Protein 7ZU3 (pdb70)

Secondary structure (DSSP, 8-state):
--PPPP--EEEEE-SSSEEEEEEETTEEEEES-S-HHHHHHHTEEEEEEEE--TTPEEEE-----GGGHHHHHHHHHTT-EEES--HHHIIIIIITT-S---HHHHHHHHHHHHHHHH-----

Foldseek 3Di:
DDADFFFFWWFACPPLWTFIWDDTPQKTKGWPDPDLVVCVVVQKTAIAMDGHDPRIGTDDDDTHRPVCVVLRVVRHVVRDMDGLPPPPCLVVCAVVVPDPHDSVNVVSVVRNVSSVRGVSNPD

B-factor: mean 35.8, std 13.98, range [15.42, 96.48]

Organism: Human parechovirus 1 (strain Harris) (NCBI:txid103911)

Nearest PDB structures (foldseek):
  7zu3-assembly1_A  TM=1.008E+00  e=6.201E-25  parechovirus A1
  7zu4-assembly2_B  TM=8.696E-01  e=4.469E-18  parechovirus A1
  7zu4-assembly1_A  TM=7.952E-01  e=8.864E-17  parechovirus A1
  7ztw-assembly1_A  TM=6.370E-01  e=1.758E-15  parechovirus A1
  8a2e-assembly2_GGG  TM=6.448E-01  e=8.188E-14  Human parechovirus 3

InterPro domains:
  IPR000199 Peptidase C3A/C3B, picornaviral [PF00548] (1518-1693)
  IPR000605 Helicase, superfamily 3, single-stranded DNA/RNA virus [PF00910] (1181-1281)
  IPR001205 RNA-directed RNA polymerase, C-terminal domain [PF00680] (1746-2151)
  IPR001676 Picornavirus capsid [PF00073] (156-251)
  IPR004004 Helicase/polymerase/peptidase polyprotein, Calicivirus-type [PR00918] (1175-1195)
  IPR004004 Helicase/polymerase/peptidase polyprotein, Calicivirus-type [PR00918] (1251-1270)
  IPR004004 Helicase/polymerase/peptidase polyprotein, Calicivirus-type [PR00918] (1948-1963)
  IPR004004 Helicase/polymerase/peptidase polyprotein, Calicivirus-type [PR00918] (2042-2053)
  IPR004004 Helicase/polymerase/peptidase polyprotein, Calicivirus-type [PR00918] (2108-2122)
  IPR007053 LRAT domain [PS51934] (787-881)
  IPR007094 RNA-directed RNA polymerase, catalytic domain [PS50507] (1945-2059)
  IPR009003 Peptidase S1, PA clan [SSF50494] (1515-1701)
  IPR009407 Viral polyprotein, parechovirus P3B [PF06344] (1492-1511)
  IPR009419 Viral polyprotein, parechovirus P3A [PF06363] (1395-1491)
  IPR014759 Helicase, superfamily 3, single-stranded RNA virus [PS51218] (1160-1318)
  IPR027417 P-loop containing nucleoside triphosphate hydrolase [G3DSA:3.40.50.300] (1174-1292)
  IPR027417 P-loop containing nucleoside triphosphate hydrolase [SSF52540] (1149-1306)
  IPR029053 Viral coat protein subunit [G3DSA:2.60.120.20] (60-282)
  IPR029053 Viral coat protein subunit [G3DSA:2.60.120.20] (290-542)
  IPR029053 Viral coat protein subunit [G3DSA:2.60.120.20] (585-756)

Structure (mmCIF, N/CA/C/O backbone):
data_7ZU3
#
_entry.id   7ZU3
#
_cell.length_a   50.692
_cell.length_b   71.666
_cell.length_c   32.704
_cell.angle_alpha   90.000
_cell.angle_beta   97.104
_cell.angle_gamma   90.000
#
_symmetry.space_group_name_H-M   'C 1 2 1'
#
loop_
_entity.id
_entity.type
_entity.pdbx_description
1 polymer 'Protein 2A'
2 water water
#
loop_
_atom_site.group_PDB
_atom_site.id
_atom_site.type_symbol
_atom_site.label_atom_id
_atom_site.label_alt_id
_atom_site.label_comp_id
_atom_site.label_asym_id
_atom_site.label_entity_id
_atom_site.label_seq_id
_atom_site.pdbx_PDB_ins_code
_atom_site.Cartn_x
_atom_site.Cartn_y
_atom_site.Cartn_z
_atom_site.occupancy
_atom_site.B_iso_or_equiv
_atom_site.auth_seq_id
_atom_site.auth_comp_id
_atom_site.auth_asym_id
_atom_site.auth_atom_id
_atom_site.pdbx_PDB_model_num
ATOM 1 N N . GLY A 1 7 ? 1.784 -2.210 2.416 1.000 71.633 4 GLY A N 1
ATOM 2 C CA . GLY A 1 7 ? 2.086 -0.767 2.468 1.000 69.015 4 GLY A CA 1
ATOM 3 C C . GLY A 1 7 ? 3.393 -0.427 1.756 1.000 68.101 4 GLY A C 1
ATOM 4 O O . GLY A 1 7 ? 4.063 -1.310 1.230 1.000 72.084 4 GLY A O 1
ATOM 5 N N . GLN A 1 8 ? 3.757 0.859 1.770 1.000 65.736 5 GLN A N 1
ATOM 6 C CA . GLN A 1 8 ? 4.843 1.360 0.944 1.000 65.902 5 GLN A CA 1
ATOM 7 C C . GLN A 1 8 ? 5.752 2.275 1.758 1.000 64.019 5 GLN A C 1
ATOM 8 O O . GLN A 1 8 ? 5.433 2.645 2.886 1.000 57.842 5 GLN A O 1
ATOM 14 N N . GLN A 1 9 ? 6.889 2.635 1.151 1.000 62.398 6 GLN A N 1
ATOM 15 C CA . GLN A 1 9 ? 7.818 3.587 1.731 1.000 62.654 6 GLN A CA 1
ATOM 16 C C . GLN A 1 9 ? 7.331 4.984 1.355 1.000 61.773 6 GLN A C 1
ATOM 17 O O . GLN A 1 9 ? 7.226 5.293 0.168 1.000 57.050 6 GLN A O 1
ATOM 23 N N . PRO A 1 10 ? 6.965 5.850 2.332 1.000 60.775 7 PRO A N 1
ATOM 24 C CA . PRO A 1 10 ? 6.604 7.237 2.030 1.000 57.620 7 PRO A CA 1
ATOM 25 C C . PRO A 1 10 ? 7.751 8.013 1.390 1.000 55.734 7 PRO A C 1
ATOM 26 O O . PRO A 1 10 ? 8.911 7.815 1.738 1.000 54.675 7 PRO A O 1
ATOM 30 N N . GLN A 1 11 ? 7.406 8.888 0.442 1.000 56.549 8 GLN A N 1
ATOM 31 C CA . GLN A 1 11 ? 8.380 9.762 -0.189 1.000 58.700 8 GLN A CA 1
ATOM 32 C C . GLN A 1 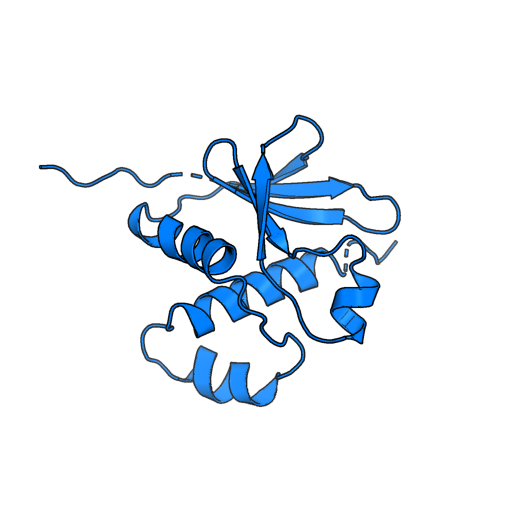11 ? 8.817 10.828 0.816 1.000 52.290 8 GLN A C 1
ATOM 33 O O . GLN A 1 11 ? 8.020 11.250 1.655 1.000 51.895 8 GLN A O 1
ATOM 39 N N . ASN A 1 12 ? 10.090 11.240 0.729 1.000 49.419 9 ASN A N 1
ATOM 40 C CA . ASN A 1 12 ? 10.567 12.429 1.418 1.000 46.319 9 ASN A CA 1
ATOM 41 C C . ASN A 1 12 ? 9.699 13.609 0.989 1.000 46.492 9 ASN A C 1
ATOM 42 O O . ASN A 1 12 ? 9.198 13.629 -0.134 1.000 45.658 9 ASN A O 1
ATOM 47 N N . ARG A 1 13 ? 9.519 14.579 1.893 1.000 42.644 10 ARG A N 1
ATOM 48 C CA . ARG A 1 13 ? 8.874 15.834 1.549 1.000 42.091 10 ARG A CA 1
ATOM 49 C C . ARG A 1 13 ? 9.960 16.878 1.342 1.000 37.977 10 ARG A C 1
ATOM 50 O O . ARG A 1 13 ? 11.021 16.800 1.961 1.000 35.494 10 ARG A O 1
ATOM 74 N N . LYS A 1 16 ? 11.457 23.617 3.235 1.000 25.089 13 LYS A N 1
ATOM 75 C CA . LYS A 1 16 ? 12.044 24.855 2.766 1.000 28.129 13 LYS A CA 1
ATOM 76 C C . LYS A 1 16 ? 12.387 25.697 3.983 1.000 26.287 13 LYS A C 1
ATOM 77 O O . LYS A 1 16 ? 11.626 25.741 4.947 1.000 23.606 13 LYS A O 1
ATOM 83 N N . LEU A 1 17 ? 13.568 26.318 3.949 1.000 23.077 14 LEU A N 1
ATOM 84 C CA . LEU A 1 17 ? 13.877 27.395 4.866 1.000 23.225 14 LEU A CA 1
ATOM 85 C C . LEU A 1 17 ? 13.452 28.706 4.215 1.000 24.373 14 LEU A C 1
ATOM 86 O O . LEU A 1 17 ? 13.790 28.998 3.064 1.000 25.062 14 LEU A O 1
ATOM 91 N N . ALA A 1 18 ? 12.652 29.466 4.963 1.000 23.746 15 ALA A N 1
ATOM 92 C CA . ALA A 1 18 ? 12.033 30.683 4.473 1.000 23.906 15 ALA A CA 1
ATOM 93 C C . ALA A 1 18 ? 12.026 31.696 5.609 1.000 24.324 15 ALA A C 1
ATOM 94 O O . ALA A 1 18 ? 12.270 31.336 6.763 1.000 23.200 15 ALA A O 1
ATOM 96 N N . TYR A 1 19 ? 11.727 32.953 5.280 1.000 24.986 16 TYR A N 1
ATOM 97 C CA . TYR A 1 19 ? 11.681 33.982 6.303 1.000 24.677 16 TYR A CA 1
ATOM 98 C C . TYR A 1 19 ? 10.560 34.970 6.026 1.000 25.763 16 TYR A C 1
ATOM 99 O O . TYR A 1 19 ? 10.134 35.147 4.886 1.000 29.522 16 TYR A O 1
ATOM 108 N N . LEU A 1 20 ? 10.096 35.593 7.110 1.000 26.986 17 LEU A N 1
ATOM 109 C CA . LEU A 1 20 ? 9.313 36.811 7.043 1.000 29.335 17 LEU A CA 1
ATO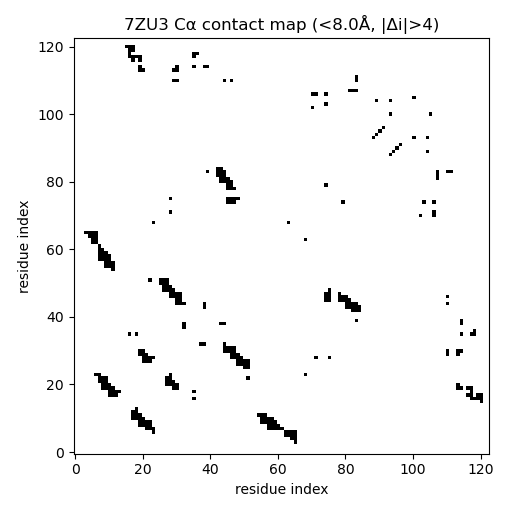M 110 C C . LEU A 1 20 ? 10.234 37.995 7.314 1.000 28.844 17 LEU A C 1
ATOM 111 O O . LEU A 1 20 ? 10.920 38.025 8.330 1.000 26.708 17 LEU A O 1
ATOM 116 N N . ASP A 1 21 ? 10.209 38.982 6.414 1.000 30.166 18 ASP A N 1
ATOM 117 C CA . ASP A 1 21 ? 10.924 40.225 6.632 1.000 34.123 18 ASP A CA 1
ATOM 118 C C . ASP A 1 21 ? 10.151 41.036 7.671 1.000 35.941 18 ASP A C 1
ATOM 119 O O . ASP A 1 21 ? 9.040 41.500 7.408 1.000 35.638 18 ASP A O 1
ATOM 124 N N . ARG A 1 22 ? 10.750 41.198 8.857 1.000 35.065 19 ARG A N 1
ATOM 125 C CA . ARG A 1 22 ? 10.140 41.970 9.927 1.000 35.808 19 ARG A CA 1
ATOM 126 C C . ARG A 1 22 ? 10.953 43.244 10.146 1.000 38.674 19 ARG A C 1
ATOM 127 O O . ARG A 1 22 ? 10.964 43.795 11.246 1.000 42.432 19 ARG A O 1
ATOM 135 N N . GLY A 1 23 ? 11.625 43.710 9.085 1.000 38.619 20 GLY A N 1
ATOM 136 C CA . GLY A 1 23 ? 12.240 45.025 9.066 1.000 41.198 20 GLY A CA 1
ATOM 137 C C . GLY A 1 23 ? 13.578 45.039 9.796 1.000 38.999 20 GLY A C 1
ATOM 138 O O . GLY A 1 23 ? 14.619 45.266 9.184 1.000 41.711 20 GLY A O 1
ATOM 139 N N . PHE A 1 24 ? 13.523 44.810 11.110 1.000 36.587 21 PHE A N 1
ATOM 140 C CA A PHE A 1 24 ? 14.733 44.801 11.913 0.700 37.636 21 PHE A CA 1
ATOM 141 C CA B PHE A 1 24 ? 14.696 44.765 11.966 0.300 35.885 21 PHE A CA 1
ATOM 142 C C . PHE A 1 24 ? 15.419 43.434 11.790 1.000 34.643 21 PHE A C 1
ATOM 143 O O . PHE A 1 24 ? 16.620 43.336 12.023 1.000 36.312 21 PHE A O 1
ATOM 158 N N . TYR A 1 25 ? 14.661 42.395 11.416 1.000 32.431 22 TYR A N 1
ATOM 159 C CA . TYR A 1 25 ? 15.242 41.075 11.209 1.000 31.545 22 TYR A CA 1
ATOM 160 C C . TYR A 1 25 ? 14.376 40.262 10.249 1.000 27.926 22 TYR A C 1
ATOM 161 O O . TYR A 1 25 ? 13.250 40.645 9.933 1.000 29.632 22 TYR A O 1
ATOM 170 N N . LYS A 1 26 ? 14.956 39.156 9.782 1.000 25.272 23 LYS A N 1
ATOM 171 C CA . LYS A 1 26 ? 14.261 38.126 9.035 1.000 23.936 23 LYS A CA 1
ATOM 172 C C . LYS A 1 26 ? 13.940 36.991 10.002 1.000 23.412 23 LYS A C 1
ATOM 173 O O . LYS A 1 26 ? 14.836 36.439 10.651 1.000 21.564 23 LYS A O 1
ATOM 179 N N . HIS A 1 27 ? 12.642 36.686 10.097 1.000 22.373 24 HIS A N 1
ATOM 180 C CA . HIS A 1 27 ? 12.092 35.682 10.987 1.000 21.875 24 HIS A CA 1
ATOM 181 C C . HIS A 1 27 ? 12.017 34.372 10.223 1.000 21.392 24 HIS A C 1
ATOM 182 O O . HIS A 1 27 ? 11.239 34.264 9.278 1.000 24.319 24 HIS A O 1
ATOM 189 N N . TYR A 1 28 ? 12.854 33.403 10.603 1.000 20.013 25 TYR A N 1
ATOM 190 C CA . TYR A 1 28 ? 13.001 32.198 9.811 1.000 19.918 25 TYR A CA 1
ATOM 191 C C . TYR A 1 28 ? 12.025 31.114 10.233 1.000 19.185 25 TYR A C 1
ATOM 192 O O . TYR A 1 28 ? 11.650 30.997 11.396 1.000 20.752 25 TYR A O 1
ATOM 201 N N . GLY A 1 29 ? 11.658 30.290 9.251 1.000 21.711 26 GLY A N 1
ATOM 202 C CA . GLY A 1 29 ? 10.794 29.154 9.502 1.000 21.115 26 GLY A CA 1
ATOM 203 C C . GLY A 1 29 ? 11.085 28.013 8.535 1.000 21.401 26 GLY A C 1
ATOM 204 O O . GLY A 1 29 ? 11.777 28.196 7.535 1.000 22.598 26 GLY A O 1
ATOM 205 N N . ILE A 1 30 ? 10.534 26.847 8.871 1.000 19.286 27 ILE A N 1
ATOM 206 C CA . ILE A 1 30 ? 10.658 25.632 8.092 1.000 19.552 27 ILE A CA 1
ATOM 207 C C . ILE A 1 30 ? 9.278 25.328 7.525 1.000 19.937 27 ILE A C 1
ATOM 208 O O . ILE A 1 30 ? 8.357 25.048 8.285 1.000 20.801 27 ILE A O 1
ATOM 213 N N . ILE A 1 31 ? 9.161 25.416 6.203 1.000 20.792 28 ILE A N 1
ATOM 214 C CA . ILE A 1 31 ? 7.921 25.088 5.514 1.000 21.833 28 ILE A CA 1
ATOM 215 C C . ILE A 1 31 ? 7.909 23.589 5.259 1.000 21.994 28 ILE A C 1
ATOM 216 O O . ILE A 1 31 ? 8.811 23.068 4.616 1.000 24.277 28 ILE A O 1
ATOM 221 N N . VAL A 1 32 ? 6.858 22.919 5.737 1.000 23.955 29 VAL A N 1
ATOM 222 C CA . VAL A 1 32 ? 6.504 21.581 5.298 1.000 26.191 29 VAL A CA 1
ATOM 223 C C . VAL A 1 32 ? 5.032 21.638 4.887 1.000 27.434 29 VAL A C 1
ATOM 224 O O . VAL A 1 32 ? 4.188 21.990 5.700 1.000 26.687 29 VAL A O 1
ATOM 228 N N . GLY A 1 33 ? 4.732 21.345 3.619 1.000 29.672 30 GLY A N 1
ATOM 229 C CA . GLY A 1 33 ? 3.361 21.466 3.142 1.000 32.936 30 GLY A CA 1
ATOM 230 C C . GLY A 1 33 ? 2.927 22.928 3.179 1.000 33.629 30 GLY A C 1
ATOM 231 O O . GLY A 1 33 ? 3.679 23.801 2.752 1.000 34.499 30 GLY A O 1
ATOM 232 N N . ASP A 1 34 ? 1.748 23.196 3.751 1.000 35.017 31 ASP A N 1
ATOM 233 C CA . ASP A 1 34 ? 1.226 24.549 3.805 1.000 35.342 31 ASP A CA 1
ATOM 234 C C . ASP A 1 34 ? 1.293 25.074 5.238 1.000 34.140 31 ASP A C 1
ATOM 235 O O . ASP A 1 34 ? 0.507 25.939 5.607 1.000 34.722 31 ASP A O 1
ATOM 240 N N . HIS A 1 35 ? 2.281 24.604 6.018 1.000 30.847 32 HIS A N 1
ATOM 241 C CA . HIS A 1 35 ? 2.503 25.086 7.372 1.000 30.465 32 HIS A CA 1
ATOM 242 C C . HIS A 1 35 ? 3.971 25.449 7.534 1.000 27.715 32 HIS A C 1
ATOM 243 O O . HIS A 1 35 ? 4.814 24.924 6.816 1.000 27.182 32 HIS A O 1
ATOM 250 N N . VAL A 1 36 ? 4.232 26.368 8.466 1.000 26.520 33 VAL A N 1
ATOM 251 C CA . VAL A 1 36 ? 5.570 26.866 8.711 1.000 24.147 33 VAL A CA 1
ATOM 252 C C . VAL A 1 36 ? 5.873 26.708 10.197 1.000 23.985 33 VAL A C 1
ATOM 253 O O . VAL A 1 36 ? 5.162 27.263 11.033 1.000 24.541 33 VAL A O 1
ATOM 257 N N . TYR A 1 37 ? 6.958 25.975 10.483 1.000 22.468 34 TYR A N 1
ATOM 258 C CA . TYR A 1 37 ? 7.457 25.757 11.832 1.000 21.694 34 TYR A CA 1
ATOM 259 C C . TYR A 1 37 ? 8.507 26.808 12.146 1.000 21.046 34 TYR A C 1
ATOM 260 O O . TYR A 1 37 ? 9.389 27.042 11.323 1.000 19.786 34 TYR A O 1
ATOM 269 N N . GLN A 1 38 ? 8.386 27.450 13.316 1.000 20.719 35 GLN A N 1
ATOM 270 C CA . GLN A 1 38 ? 9.211 28.619 13.613 1.000 20.420 35 GLN A CA 1
ATOM 271 C C . GLN A 1 38 ? 9.289 28.809 15.123 1.000 18.609 35 GLN A C 1
ATOM 272 O O . GLN A 1 38 ? 8.511 28.208 15.862 1.000 19.938 35 GLN A O 1
ATOM 278 N N . LEU A 1 39 ? 10.218 29.656 15.583 1.000 18.435 36 LEU A N 1
ATOM 279 C CA . LEU A 1 39 ? 10.205 30.042 16.987 1.000 18.890 36 LEU A CA 1
ATOM 280 C C . LEU A 1 39 ? 9.000 30.952 17.230 1.000 20.420 36 LEU A C 1
ATOM 281 O O . LEU A 1 39 ? 8.658 31.800 16.399 1.000 20.893 36 LEU A O 1
ATOM 286 N N . ASP A 1 40 ? 8.339 30.729 18.367 1.000 21.692 37 ASP A N 1
ATOM 287 C CA . ASP A 1 40 ? 7.149 31.479 18.738 1.000 26.459 37 ASP A CA 1
ATOM 288 C C . ASP A 1 40 ? 7.623 32.762 19.397 1.000 31.218 37 ASP A C 1
ATOM 289 O O . ASP A 1 40 ? 7.713 32.831 20.621 1.000 33.267 37 ASP A O 1
ATOM 294 N N . SER A 1 41 ? 8.003 33.728 18.561 1.000 31.342 38 SER A N 1
ATOM 295 C CA . SER A 1 41 ? 8.604 34.968 19.022 1.000 33.760 38 SER A CA 1
ATOM 296 C C . SER A 1 41 ? 8.407 36.028 17.950 1.000 32.979 38 SER A C 1
ATOM 297 O O . SER A 1 41 ? 8.596 35.743 16.773 1.000 30.512 38 SER A O 1
ATOM 300 N N . ASP A 1 42 ? 8.022 37.240 18.361 1.000 32.087 39 ASP A N 1
ATOM 301 C CA . ASP A 1 42 ? 7.831 38.325 17.408 1.000 35.302 39 ASP A CA 1
ATOM 302 C C . ASP A 1 42 ? 9.028 39.274 17.455 1.000 32.308 39 ASP A C 1
ATOM 303 O O . ASP A 1 42 ? 8.987 40.357 16.875 1.000 32.898 39 ASP A O 1
ATOM 308 N N . ASP A 1 43 ? 10.105 38.853 18.126 1.000 27.070 40 ASP A N 1
ATOM 309 C CA . ASP A 1 43 ? 11.275 39.702 18.256 1.000 25.868 40 ASP A CA 1
ATOM 310 C C . ASP A 1 43 ? 12.499 38.836 18.568 1.000 22.555 40 ASP A C 1
ATOM 311 O O . ASP A 1 43 ? 12.593 38.259 19.649 1.000 21.926 40 ASP A O 1
ATOM 316 N N . ILE A 1 44 ? 13.437 38.794 17.614 1.000 24.312 41 ILE A N 1
ATOM 317 C CA . ILE A 1 44 ? 14.626 37.953 17.715 1.000 22.995 41 ILE A CA 1
ATOM 318 C C . ILE A 1 44 ? 15.446 38.387 18.926 1.000 22.867 41 ILE A C 1
ATOM 319 O O . ILE A 1 44 ? 16.119 37.565 19.543 1.000 20.759 41 ILE A O 1
ATOM 324 N N . PHE A 1 45 ? 15.425 39.688 19.242 1.000 24.194 42 PHE A N 1
ATOM 325 C CA . PHE A 1 45 ? 16.223 40.207 20.339 1.000 26.072 42 PHE A CA 1
ATOM 326 C C . PHE A 1 45 ? 15.725 39.691 21.686 1.000 26.679 42 PHE A C 1
ATOM 327 O O . PHE A 1 45 ? 16.523 39.414 22.587 1.000 27.564 42 PHE A O 1
ATOM 335 N N . LYS A 1 46 ? 14.408 39.541 21.818 1.000 29.637 43 LYS A N 1
ATOM 336 C CA . LYS A 1 46 ? 13.828 39.015 23.037 1.000 30.940 43 LYS A CA 1
ATOM 337 C C . LYS A 1 46 ? 14.262 37.563 23.222 1.000 30.363 43 LYS A C 1
ATOM 338 O O . LYS A 1 46 ? 14.689 37.196 24.317 1.000 28.392 43 LYS A O 1
ATOM 344 N N . THR A 1 47 ? 14.156 36.763 22.152 1.000 29.050 44 THR A N 1
ATOM 345 C CA . THR A 1 47 ? 14.587 35.369 22.171 1.000 28.080 44 THR A CA 1
ATOM 346 C C . THR A 1 47 ? 16.034 35.266 22.646 1.000 26.961 44 THR A C 1
ATOM 347 O O . THR A 1 47 ? 16.341 34.459 23.525 1.000 28.761 44 THR A O 1
ATOM 351 N N . ALA A 1 48 ? 16.911 36.080 22.048 1.000 25.308 45 ALA A N 1
ATOM 352 C CA . ALA A 1 48 ? 18.334 36.047 22.336 1.000 27.659 45 ALA A CA 1
ATOM 353 C C . ALA A 1 48 ? 18.603 36.404 23.799 1.000 30.879 45 ALA A C 1
ATOM 354 O O . ALA A 1 48 ? 19.363 35.712 24.479 1.000 30.467 45 ALA A O 1
ATOM 356 N N . LEU A 1 49 ? 17.959 37.471 24.285 1.000 28.255 46 LEU A N 1
ATOM 357 C CA . LEU A 1 49 ? 18.213 37.982 25.624 1.000 30.609 46 LEU A CA 1
ATOM 358 C C . LEU A 1 49 ? 17.624 37.070 26.700 1.000 32.315 46 LEU A C 1
ATOM 359 O O . LEU A 1 49 ? 18.206 36.948 27.774 1.000 32.711 46 LEU A O 1
ATOM 364 N N . THR A 1 50 ? 16.459 36.459 26.446 1.000 30.131 47 THR A N 1
ATOM 365 C CA . THR A 1 50 ? 15.843 35.594 27.443 1.000 32.108 47 THR A CA 1
ATOM 366 C C . THR A 1 50 ? 16.510 34.223 27.424 1.000 33.693 47 THR A C 1
ATOM 367 O O . THR A 1 50 ? 16.488 33.504 28.423 1.000 34.256 47 THR A O 1
ATOM 371 N N . GLY A 1 51 ? 17.077 33.864 26.266 1.000 28.616 48 GLY A N 1
ATOM 372 C CA . GLY A 1 51 ? 17.817 32.631 26.111 1.000 27.939 48 GLY A CA 1
ATOM 373 C C . GLY A 1 51 ? 16.903 31.417 25.978 1.000 27.025 48 GLY A C 1
ATOM 374 O O . GLY A 1 51 ? 17.368 30.293 26.077 1.000 28.975 48 GLY A O 1
ATOM 375 N N . LYS A 1 52 ? 15.614 31.634 25.715 1.000 27.660 49 LYS A N 1
ATOM 376 C CA . LYS A 1 52 ? 14.692 30.511 25.655 1.000 29.113 49 LYS A CA 1
ATOM 377 C C . LYS A 1 52 ? 13.717 30.717 24.510 1.000 27.055 49 LYS A C 1
ATOM 378 O O . LYS A 1 52 ? 13.435 31.851 24.130 1.000 25.168 49 LYS A O 1
ATOM 384 N N . ALA A 1 53 ? 13.194 29.606 23.993 1.000 24.738 50 ALA A N 1
ATOM 385 C CA . ALA A 1 53 ? 12.229 29.673 22.913 1.000 27.693 50 ALA A CA 1
ATOM 386 C C . ALA A 1 53 ? 11.342 28.434 22.909 1.000 26.354 50 ALA A C 1
ATOM 387 O O . ALA A 1 53 ? 11.631 27.437 23.560 1.000 27.829 50 ALA A O 1
ATOM 389 N N . LYS A 1 54 ? 10.263 28.550 22.138 1.000 30.521 51 LYS A N 1
ATOM 390 C CA . LYS A 1 54 ? 9.253 27.533 21.934 1.000 30.495 51 LYS A CA 1
ATOM 391 C C . LYS A 1 54 ? 8.961 27.546 20.438 1.000 24.353 51 LYS A C 1
ATOM 392 O O . LYS A 1 54 ? 9.094 28.599 19.824 1.000 22.834 51 LYS A O 1
ATOM 398 N N . PHE A 1 55 ? 8.617 26.391 19.863 1.000 24.769 52 PHE A N 1
ATOM 399 C CA . PHE A 1 55 ? 8.162 26.335 18.478 1.000 22.366 52 PHE A CA 1
ATOM 400 C C . PHE A 1 55 ? 6.659 26.551 18.405 1.000 24.190 52 PHE A C 1
ATOM 401 O O . PHE A 1 55 ? 5.901 26.157 19.309 1.000 23.816 52 PHE A O 1
ATOM 409 N N . THR A 1 56 ? 6.255 27.161 17.287 1.000 22.597 53 THR A N 1
ATOM 410 C CA . THR A 1 56 ? 4.860 27.252 16.899 1.000 25.281 53 THR A CA 1
ATOM 411 C C . THR A 1 56 ? 4.755 26.953 15.412 1.000 24.641 53 THR A C 1
ATOM 412 O O . THR A 1 56 ? 5.760 26.874 14.717 1.000 22.262 53 THR A O 1
ATOM 416 N N . LYS A 1 57 ? 3.515 26.774 14.950 1.000 26.565 54 LYS A N 1
ATOM 417 C CA . LYS A 1 57 ? 3.223 26.526 13.558 1.000 28.794 54 LYS A CA 1
ATOM 418 C C . LYS A 1 57 ? 2.246 27.608 13.105 1.000 29.463 54 LYS A C 1
ATOM 419 O O . LYS A 1 57 ? 1.309 27.921 13.831 1.000 31.339 54 LYS A O 1
ATOM 425 N N . THR A 1 58 ? 2.479 28.176 11.917 1.000 30.202 55 THR A N 1
ATOM 426 C CA . THR A 1 58 ? 1.508 29.054 11.283 1.000 30.236 55 THR A CA 1
ATOM 427 C C . THR A 1 58 ? 1.198 28.514 9.891 1.000 31.498 55 THR A C 1
ATOM 428 O O . THR A 1 58 ? 1.875 27.618 9.380 1.000 29.956 55 THR A O 1
ATOM 432 N N . LYS A 1 59 ? 0.152 29.071 9.279 1.000 32.619 56 LYS A N 1
ATOM 433 C CA . LYS A 1 59 ? -0.233 28.655 7.946 1.000 34.098 56 LYS A CA 1
ATOM 434 C C . LYS A 1 59 ? 0.642 29.398 6.951 1.000 32.625 56 LYS A C 1
ATOM 435 O O . LYS A 1 59 ? 0.904 30.588 7.131 1.000 34.709 56 LYS A O 1
ATOM 441 N N . LEU A 1 60 ? 1.062 28.690 5.900 1.000 31.362 57 LEU A N 1
ATOM 442 C CA . LEU A 1 60 ? 1.864 29.291 4.851 1.000 31.978 57 LEU A CA 1
ATOM 443 C C . LEU A 1 60 ? 1.090 30.448 4.227 1.000 34.650 57 LEU A C 1
ATOM 444 O O . LEU A 1 60 ? -0.112 30.341 3.976 1.000 36.493 57 LEU A O 1
ATOM 449 N N . THR A 1 61 ? 1.787 31.570 4.034 1.000 34.442 58 THR A N 1
ATOM 450 C CA . THR A 1 61 ? 1.257 32.718 3.328 1.000 38.581 58 THR A CA 1
ATOM 451 C C . THR A 1 61 ? 2.284 33.165 2.297 1.000 37.479 58 THR A C 1
ATOM 452 O O . THR A 1 61 ? 3.407 32.674 2.280 1.000 35.896 58 THR A O 1
ATOM 456 N N . SER A 1 62 ? 1.878 34.111 1.444 1.000 38.295 59 SER A N 1
ATOM 457 C CA . SER A 1 62 ? 2.721 34.591 0.361 1.000 40.147 59 SER A CA 1
ATOM 458 C C . SER A 1 62 ? 3.845 35.490 0.876 1.000 40.442 59 SER A C 1
ATOM 459 O O . SER A 1 62 ? 4.747 35.829 0.117 1.000 41.296 59 SER A O 1
ATOM 462 N N . ASP A 1 63 ? 3.794 35.869 2.159 1.000 42.867 60 ASP A N 1
ATOM 463 C CA . ASP A 1 63 ? 4.773 36.781 2.731 1.000 41.854 60 ASP A CA 1
ATOM 464 C C . ASP A 1 63 ? 6.098 36.062 2.997 1.000 38.377 60 ASP A C 1
ATOM 465 O O . ASP A 1 63 ? 7.128 36.728 3.139 1.000 39.853 60 ASP A O 1
ATOM 470 N N . TRP A 1 64 ? 6.072 34.719 3.075 1.000 34.528 61 TRP A N 1
ATOM 471 C CA . TRP A 1 64 ? 7.270 33.929 3.314 1.000 32.796 61 TRP A CA 1
ATOM 472 C C . TRP A 1 64 ? 8.146 33.888 2.067 1.000 35.075 61 TRP A C 1
ATOM 473 O O . TRP A 1 64 ? 7.678 33.546 0.984 1.000 35.574 61 TRP A O 1
ATOM 484 N N . VAL A 1 65 ? 9.430 34.213 2.254 1.000 32.193 62 VAL A N 1
ATOM 485 C CA . VAL A 1 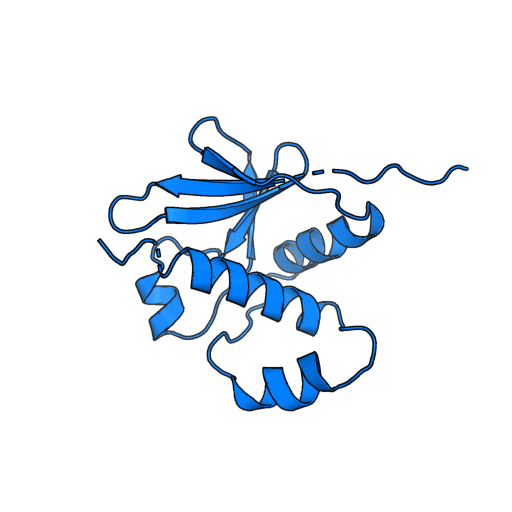65 ? 10.419 34.221 1.188 1.000 34.237 62 VAL A CA 1
ATOM 486 C C . VAL A 1 65 ? 11.279 32.967 1.302 1.000 33.272 62 VAL A C 1
ATOM 487 O O . VAL A 1 65 ? 11.972 32.792 2.305 1.000 29.787 62 VAL A O 1
ATOM 491 N N . ILE A 1 66 ? 11.266 32.118 0.265 1.000 31.333 63 ILE A N 1
ATOM 492 C CA . ILE A 1 66 ? 11.992 30.856 0.319 1.000 32.504 63 ILE A CA 1
ATOM 493 C C . ILE A 1 66 ? 13.469 31.112 0.014 1.000 35.154 63 ILE A C 1
ATOM 494 O O . ILE A 1 66 ? 13.808 31.735 -0.999 1.000 32.610 63 ILE A O 1
ATOM 499 N N . GLU A 1 67 ? 14.333 30.613 0.906 1.000 35.061 64 GLU A N 1
ATOM 500 C CA . GLU A 1 67 ? 15.777 30.748 0.785 1.000 37.106 64 GLU A CA 1
ATOM 501 C C . GLU A 1 67 ? 16.385 29.458 0.242 1.000 37.192 64 GLU A C 1
ATOM 502 O O . GLU A 1 67 ? 17.283 29.498 -0.598 1.000 36.513 64 GLU A O 1
ATOM 508 N N . GLU A 1 68 ? 15.922 28.316 0.762 1.000 29.188 65 GLU A N 1
ATOM 509 C CA . GLU A 1 68 ? 16.490 27.025 0.414 1.000 29.976 65 GLU A CA 1
ATOM 510 C C . GLU A 1 68 ? 15.419 25.945 0.455 1.000 28.471 65 GLU A C 1
ATOM 511 O O . GLU A 1 68 ? 14.460 26.069 1.224 1.000 26.652 65 GLU A O 1
ATOM 517 N N . GLU A 1 69 ? 15.651 24.878 -0.321 1.000 28.382 66 GLU A N 1
ATOM 518 C CA . GLU A 1 69 ? 14.834 23.669 -0.314 1.000 31.594 66 GLU A CA 1
ATOM 519 C C . GLU A 1 69 ? 15.726 22.446 -0.166 1.000 31.531 66 GLU A C 1
ATOM 520 O O . GLU A 1 69 ? 16.797 22.406 -0.763 1.000 31.767 66 GLU A O 1
ATOM 526 N N . CYS A 1 70 ? 15.246 21.430 0.558 1.000 28.776 67 CYS A N 1
ATOM 527 C CA . CYS A 1 70 ? 15.931 20.148 0.638 1.000 31.612 67 CYS A CA 1
ATOM 528 C C . CYS A 1 70 ? 14.952 19.055 1.065 1.000 32.883 67 CYS A C 1
ATOM 529 O O . CYS A 1 70 ? 13.850 19.346 1.512 1.000 32.939 67 CYS A O 1
ATOM 532 N N . GLU A 1 71 ? 15.370 17.799 0.910 1.000 32.146 68 GLU A N 1
ATOM 533 C CA . GLU A 1 71 ? 14.510 16.661 1.187 1.000 34.970 68 GLU A CA 1
ATOM 534 C C . GLU A 1 71 ? 14.502 16.363 2.683 1.000 32.636 68 GLU A C 1
ATOM 535 O O . GLU A 1 71 ? 15.556 16.311 3.319 1.000 31.511 68 GLU A O 1
ATOM 541 N N . LEU A 1 72 ? 13.299 16.154 3.225 1.000 31.910 69 LEU A N 1
ATOM 542 C CA . LEU A 1 72 ? 13.142 15.792 4.624 1.000 29.476 69 LEU A CA 1
ATOM 543 C C . LEU A 1 72 ? 12.488 14.418 4.707 1.000 32.058 69 LEU A C 1
ATOM 544 O O . LEU A 1 72 ? 11.509 14.140 4.022 1.000 30.306 69 LEU A O 1
ATOM 549 N N . ASP A 1 73 ? 13.070 13.567 5.555 1.000 33.424 70 ASP A N 1
ATOM 550 C CA . ASP A 1 73 ? 12.522 12.263 5.867 1.000 33.777 70 ASP A CA 1
ATOM 551 C C . ASP A 1 73 ? 11.088 12.429 6.369 1.000 31.009 70 ASP A C 1
ATOM 552 O O . ASP A 1 73 ? 10.862 13.140 7.345 1.000 30.992 70 ASP A O 1
ATOM 557 N N . TYR A 1 74 ? 10.135 11.769 5.701 1.000 33.840 71 TYR A N 1
ATOM 558 C CA . TYR A 1 74 ? 8.727 11.832 6.073 1.000 34.375 71 TYR A CA 1
ATOM 559 C C . TYR A 1 74 ? 8.560 11.631 7.580 1.000 32.971 71 TYR A C 1
ATOM 560 O O . TYR A 1 74 ? 7.769 12.324 8.214 1.000 31.574 71 TYR A O 1
ATOM 569 N N . PHE A 1 75 ? 9.336 10.697 8.142 1.000 31.958 72 PHE A N 1
ATOM 570 C CA . PHE A 1 75 ? 9.167 10.254 9.517 1.000 33.416 72 PHE A CA 1
ATOM 571 C C . PHE A 1 75 ? 9.815 11.219 10.510 1.000 31.156 72 PHE A C 1
ATOM 572 O O . PHE A 1 75 ? 9.781 10.971 11.712 1.000 31.228 72 PHE A O 1
ATOM 580 N N . ARG A 1 76 ? 10.391 12.320 10.020 1.000 28.162 73 ARG A N 1
ATOM 581 C CA . ARG A 1 76 ? 10.952 13.330 10.906 1.000 27.659 73 ARG A CA 1
ATOM 582 C C . ARG A 1 76 ? 10.004 14.523 11.038 1.000 26.857 73 ARG A C 1
ATOM 583 O O . ARG A 1 76 ? 10.228 15.394 11.875 1.000 24.869 73 ARG A O 1
ATOM 591 N N . ILE A 1 77 ? 8.928 14.568 10.239 1.000 25.881 74 ILE A N 1
ATOM 592 C CA . ILE A 1 77 ? 8.004 15.693 10.306 1.000 26.297 74 ILE A CA 1
ATOM 593 C C . ILE A 1 77 ? 7.381 15.773 11.702 1.000 25.875 74 ILE A C 1
ATOM 594 O O . ILE A 1 77 ? 7.160 16.868 12.222 1.000 26.584 74 ILE A O 1
ATOM 599 N N . LYS A 1 78 ? 7.095 14.614 12.307 1.000 27.216 75 LYS A N 1
ATOM 600 C CA . LYS A 1 78 ? 6.489 14.571 13.633 1.000 27.619 75 LYS A CA 1
ATOM 601 C C . LYS A 1 78 ? 7.403 15.144 14.724 1.000 27.384 75 LYS A C 1
ATOM 602 O O . LYS A 1 78 ? 6.914 15.493 15.797 1.000 29.084 75 LYS A O 1
ATOM 608 N N . TYR A 1 79 ? 8.719 15.203 14.490 1.000 26.903 76 TYR A N 1
ATOM 609 C CA . TYR A 1 79 ? 9.607 15.876 15.433 1.000 27.058 76 TYR A CA 1
ATOM 610 C C . TYR A 1 79 ? 9.200 17.341 15.563 1.000 24.956 76 TYR A C 1
ATOM 611 O O . TYR A 1 79 ? 9.146 17.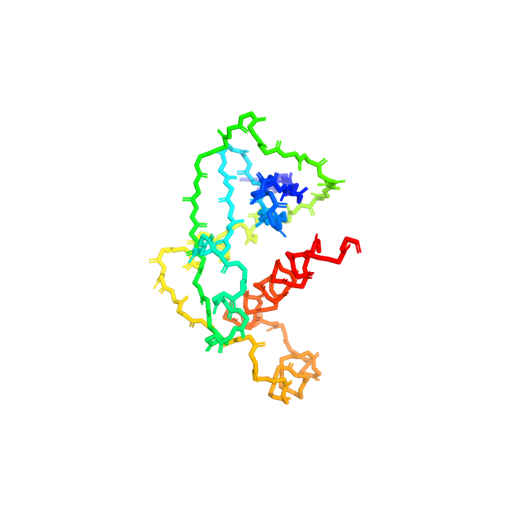860 16.672 1.000 26.094 76 TYR A O 1
ATOM 620 N N . LEU A 1 80 ? 8.901 17.971 14.425 1.000 25.107 77 LEU A N 1
ATOM 621 C CA . LEU A 1 80 ? 8.453 19.359 14.374 1.000 25.352 77 LEU A CA 1
ATOM 622 C C . LEU A 1 80 ? 7.044 19.501 14.954 1.000 27.939 77 LEU A C 1
ATOM 623 O O . LEU A 1 80 ? 6.787 20.406 15.748 1.000 26.143 77 LEU A O 1
ATOM 628 N N . GLU A 1 81 ? 6.140 18.593 14.571 1.000 28.361 78 GLU A N 1
ATOM 629 C CA . GLU A 1 81 ? 4.769 18.621 15.062 1.000 30.214 78 GLU A CA 1
ATOM 630 C C . GLU A 1 81 ? 4.758 18.488 16.586 1.000 29.950 78 GLU A C 1
ATOM 631 O O . GLU A 1 81 ? 4.052 19.225 17.277 1.000 29.048 78 GLU A O 1
ATOM 637 N N . SER A 1 82 ? 5.541 17.532 17.104 1.000 30.073 79 SER A N 1
ATOM 638 C CA . SER A 1 82 ? 5.628 17.292 18.536 1.000 31.858 79 SER A CA 1
ATOM 639 C C . SER A 1 82 ? 6.144 18.527 19.279 1.000 31.022 79 SER A C 1
ATOM 640 O O . SER A 1 82 ? 5.647 18.836 20.358 1.000 33.833 79 SER A O 1
ATOM 643 N N . ALA A 1 83 ? 7.137 19.219 18.706 1.000 29.625 80 ALA A N 1
ATOM 644 C CA . ALA A 1 83 ? 7.705 20.405 19.336 1.000 27.885 80 ALA A CA 1
ATOM 645 C C . ALA A 1 83 ? 6.623 21.463 19.548 1.000 28.289 80 ALA A C 1
ATOM 646 O O . ALA A 1 83 ? 6.588 22.116 20.586 1.000 30.257 80 ALA A O 1
ATOM 648 N N . VAL A 1 84 ? 5.741 21.617 18.553 1.000 25.441 81 VAL A N 1
ATOM 649 C CA . VAL A 1 84 ? 4.663 22.593 18.618 1.000 26.683 81 VAL A CA 1
ATOM 650 C C . VAL A 1 84 ? 3.594 22.124 19.603 1.000 27.050 81 VAL A C 1
ATOM 651 O O . VAL A 1 84 ? 3.152 22.898 20.457 1.000 27.933 81 VAL A O 1
ATOM 655 N N . ASP A 1 85 ? 3.199 20.851 19.488 1.000 27.586 82 ASP A N 1
ATOM 656 C CA . ASP A 1 85 ? 2.111 20.301 20.291 1.000 32.417 82 ASP A CA 1
ATOM 657 C C . ASP A 1 85 ? 2.463 20.308 21.776 1.000 32.980 82 ASP A C 1
ATOM 658 O O . ASP A 1 85 ? 1.614 20.604 22.617 1.000 33.144 82 ASP A O 1
ATOM 663 N N . SER A 1 86 ? 3.718 19.967 22.093 1.000 31.973 83 SER A N 1
ATOM 664 C CA . SER A 1 86 ? 4.150 19.863 23.478 1.000 32.137 83 SER A CA 1
ATOM 665 C C . SER A 1 86 ? 4.350 21.245 24.094 1.000 31.690 83 SER A C 1
ATOM 666 O O . SER A 1 86 ? 4.485 21.343 25.309 1.000 33.976 83 SER A O 1
ATOM 669 N N . GLU A 1 87 ? 4.480 22.275 23.242 1.000 30.915 84 GLU A N 1
ATOM 670 C CA . GLU A 1 87 ? 4.661 23.656 23.660 1.000 34.350 84 GLU A CA 1
ATOM 671 C C . GLU A 1 87 ? 5.897 23.777 24.543 1.000 38.781 84 GLU A C 1
ATOM 672 O O . GLU A 1 87 ? 5.962 24.636 25.417 1.000 41.158 84 GLU A O 1
ATOM 678 N N . HIS A 1 88 ? 6.894 22.933 24.274 1.000 36.876 85 HIS A N 1
ATOM 679 C CA . HIS A 1 88 ? 8.034 22.814 25.163 1.000 43.008 85 HIS A CA 1
ATOM 680 C C . HIS A 1 88 ? 8.990 23.975 24.923 1.000 39.511 85 HIS A C 1
ATOM 681 O O . HIS A 1 88 ? 9.233 24.380 23.789 1.000 33.785 85 HIS A O 1
ATOM 688 N N . ILE A 1 89 ? 9.472 24.537 26.031 1.000 35.905 86 ILE A N 1
ATOM 689 C CA . ILE A 1 89 ? 10.509 25.550 26.005 1.000 40.864 86 ILE A CA 1
ATOM 690 C C . ILE A 1 89 ? 11.856 24.839 25.989 1.000 42.559 86 ILE A C 1
ATOM 691 O O .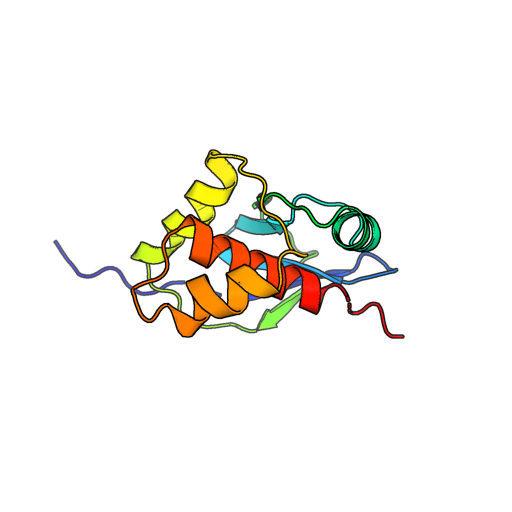 ILE A 1 89 ? 12.019 23.798 26.618 1.000 46.642 86 ILE A O 1
ATOM 696 N N . PHE A 1 90 ? 12.814 25.408 25.253 1.000 39.127 87 PHE A N 1
ATOM 697 C CA . PHE A 1 90 ? 14.201 24.990 25.345 1.000 36.850 87 PHE A CA 1
ATOM 698 C C . PHE A 1 90 ? 15.073 26.235 25.464 1.000 36.700 87 PHE A C 1
ATOM 699 O O . PHE A 1 90 ? 14.649 27.332 25.101 1.000 28.043 87 PHE A O 1
ATOM 707 N N . SER A 1 91 ? 16.275 26.036 26.010 1.000 32.982 88 SER A N 1
ATOM 708 C CA . SER A 1 91 ? 17.265 27.090 26.145 1.000 35.498 88 SER A CA 1
ATOM 709 C C . SER A 1 91 ? 18.063 27.176 24.849 1.000 33.894 88 SER A C 1
ATOM 710 O O . SER A 1 91 ? 18.180 26.183 24.134 1.000 35.108 88 SER A O 1
ATOM 713 N N . VAL A 1 92 ? 18.560 28.379 24.539 1.000 35.564 89 VAL A N 1
ATOM 714 C CA . VAL A 1 92 ? 19.454 28.592 23.404 1.000 30.198 89 VAL A CA 1
ATOM 715 C C . VAL A 1 92 ? 20.794 29.125 23.901 1.000 30.402 89 VAL A C 1
ATOM 716 O O . VAL A 1 92 ? 21.635 29.517 23.099 1.000 33.366 89 VAL A O 1
ATOM 720 N N . ASP A 1 93 ? 20.988 29.147 25.223 1.000 30.372 90 ASP A N 1
ATOM 721 C CA . ASP A 1 93 ? 22.192 29.714 25.807 1.000 34.234 90 ASP A CA 1
ATOM 722 C C . ASP A 1 93 ? 22.899 28.700 26.713 1.000 35.791 90 ASP A C 1
ATOM 723 O O . ASP A 1 93 ? 23.783 29.089 27.473 1.000 40.002 90 ASP A O 1
ATOM 728 N N . LYS A 1 94 ? 22.555 27.404 26.594 1.000 36.200 91 LYS A N 1
ATOM 729 C CA . LYS A 1 94 ? 23.235 26.336 27.321 1.000 37.585 91 LYS A CA 1
ATOM 730 C C . LYS A 1 94 ? 24.306 25.687 26.439 1.000 37.828 91 LYS A C 1
ATOM 731 O O . LYS A 1 94 ? 24.256 24.502 26.103 1.000 39.305 91 LYS A O 1
ATOM 737 N N . ASN A 1 95 ? 25.331 26.465 26.114 1.000 36.641 92 ASN A N 1
ATOM 738 C CA . ASN A 1 95 ? 26.290 26.063 25.100 1.000 37.999 92 ASN A CA 1
ATOM 739 C C . ASN A 1 95 ? 27.012 24.767 25.499 1.000 33.149 92 ASN A C 1
ATOM 740 O O . ASN A 1 95 ? 27.210 23.897 24.657 1.000 29.911 92 ASN A O 1
ATOM 745 N N . CYS A 1 96 ? 27.392 24.612 26.775 1.000 36.764 93 CYS A N 1
ATOM 746 C CA . CYS A 1 96 ? 28.320 23.557 27.173 1.000 33.070 93 CYS A CA 1
ATOM 747 C C . CYS A 1 96 ? 27.684 22.177 27.003 1.000 33.771 93 CYS A C 1
ATOM 748 O O . CYS A 1 96 ? 28.256 21.278 26.378 1.000 30.505 93 CYS A O 1
ATOM 751 N N . GLU A 1 97 ? 26.481 22.001 27.550 1.000 32.743 94 GLU A N 1
ATOM 752 C CA . GLU A 1 97 ? 25.831 20.701 27.499 1.000 36.872 94 GLU A CA 1
ATOM 753 C C . GLU A 1 97 ? 25.421 20.371 26.061 1.000 30.535 94 GLU A C 1
ATOM 754 O O . GLU A 1 97 ? 25.483 19.210 25.669 1.000 34.620 94 GLU A O 1
ATOM 760 N N . THR A 1 98 ? 25.037 21.386 25.278 1.000 29.218 95 THR A N 1
ATOM 761 C CA . THR A 1 98 ? 24.646 21.168 23.888 1.000 29.416 95 THR A CA 1
ATOM 762 C C . THR A 1 98 ? 25.820 20.545 23.119 1.000 30.735 95 THR A C 1
ATOM 763 O O . THR A 1 98 ? 25.652 19.618 22.328 1.000 32.680 95 THR A O 1
ATOM 767 N N . ILE A 1 99 ? 27.025 21.067 23.354 1.000 30.293 96 ILE A N 1
ATOM 768 C CA . ILE A 1 99 ? 28.215 20.550 22.685 1.000 28.479 96 ILE A CA 1
ATOM 769 C C . ILE A 1 99 ? 28.596 19.183 23.246 1.000 29.284 96 ILE A C 1
ATOM 770 O O . ILE A 1 99 ? 28.781 18.222 22.504 1.000 28.852 96 ILE A O 1
ATOM 775 N N . ALA A 1 100 ? 28.766 19.100 24.566 1.000 30.978 97 ALA A N 1
ATOM 776 C CA . ALA A 1 100 ? 29.391 17.936 25.163 1.000 32.945 97 ALA A CA 1
ATOM 777 C C . ALA A 1 100 ? 28.467 16.721 25.127 1.000 35.796 97 ALA A C 1
ATOM 778 O O . ALA A 1 100 ? 28.941 15.600 24.928 1.000 33.079 97 ALA A O 1
ATOM 780 N N . LYS A 1 101 ? 27.166 16.944 25.356 1.000 40.240 98 LYS A N 1
ATOM 781 C CA . LYS A 1 101 ? 26.217 15.854 25.523 1.000 43.753 98 LYS A CA 1
ATOM 782 C C . LYS A 1 101 ? 25.452 15.595 24.226 1.000 39.822 98 LYS A C 1
ATOM 783 O O . LYS A 1 101 ? 25.277 14.447 23.836 1.000 44.597 98 LYS A O 1
ATOM 789 N N . ASP A 1 102 ? 24.966 16.658 23.578 1.000 37.093 99 ASP A N 1
ATOM 790 C CA . ASP A 1 102 ? 24.079 16.474 22.437 1.000 37.115 99 ASP A CA 1
ATOM 791 C C . ASP A 1 102 ? 24.924 16.134 21.209 1.000 34.342 99 ASP A C 1
ATOM 792 O O . ASP A 1 102 ? 24.829 15.039 20.663 1.000 39.941 99 ASP A O 1
ATOM 797 N N . ILE A 1 103 ? 25.802 17.058 20.823 1.000 31.765 100 ILE A N 1
ATOM 798 C CA . ILE A 1 103 ? 26.499 16.972 19.549 1.000 29.149 100 ILE A CA 1
ATOM 799 C C . ILE A 1 103 ? 27.570 15.882 19.605 1.000 30.153 100 ILE A C 1
ATOM 800 O O . ILE A 1 103 ? 27.699 15.070 18.691 1.000 30.141 100 ILE A O 1
ATOM 805 N N . PHE A 1 104 ? 28.350 15.876 20.683 1.000 31.624 101 PHE A N 1
ATOM 806 C CA . PHE A 1 104 ? 29.462 14.950 20.810 1.000 34.439 101 PHE A CA 1
ATOM 807 C C . PHE A 1 104 ? 29.016 13.640 21.461 1.000 40.407 101 PHE A C 1
ATOM 808 O O . PHE A 1 104 ? 29.789 12.688 21.488 1.000 43.779 101 PHE A O 1
ATOM 816 N N . GLY A 1 105 ? 27.762 13.578 21.931 1.000 47.671 102 GLY A N 1
ATOM 817 C CA . GLY A 1 105 ? 27.245 12.414 22.640 1.000 56.045 102 GLY A CA 1
ATOM 818 C C . GLY A 1 105 ? 27.227 11.128 21.813 1.000 64.267 102 GLY A C 1
ATOM 819 O O . GLY A 1 105 ? 27.080 10.048 22.381 1.000 74.458 102 GLY A O 1
ATOM 820 N N . THR A 1 106 ? 27.347 11.250 20.482 1.000 72.009 103 THR A N 1
ATOM 821 C CA . THR A 1 106 ? 27.454 10.116 19.572 1.000 82.618 103 THR A CA 1
ATOM 822 C C . THR A 1 106 ? 26.424 9.039 19.914 1.000 86.870 103 THR A C 1
ATOM 823 O O . THR A 1 106 ? 26.759 7.866 20.076 1.000 89.480 103 THR A O 1
ATOM 827 N N . HIS A 1 107 ? 25.162 9.467 20.008 1.000 92.613 104 HIS A N 1
ATOM 828 C CA . HIS A 1 107 ? 24.020 8.569 20.038 1.000 86.979 104 HIS A CA 1
ATOM 829 C C . HIS A 1 107 ? 22.822 9.326 19.475 1.000 79.568 104 HIS A C 1
ATOM 830 O O . HIS A 1 107 ? 22.640 10.501 19.790 1.000 78.206 104 HIS A O 1
ATOM 837 N N . THR A 1 108 ? 22.030 8.655 18.629 1.000 70.984 105 THR A N 1
ATOM 838 C CA . THR A 1 108 ? 20.937 9.296 17.915 1.000 70.722 105 THR A CA 1
ATOM 839 C C . THR A 1 108 ? 20.275 10.349 18.803 1.000 60.305 105 THR A C 1
ATOM 840 O O . THR A 1 108 ? 19.754 10.035 19.873 1.000 53.192 105 THR A O 1
ATOM 844 N N . LEU A 1 109 ? 20.318 11.604 18.341 1.000 54.983 106 LEU A N 1
ATOM 845 C CA . LEU A 1 109 ? 19.711 12.722 19.047 1.000 50.299 106 LEU A CA 1
ATOM 846 C C . LEU A 1 109 ? 18.281 12.360 19.437 1.000 44.522 106 LEU A C 1
ATOM 847 O O . LEU A 1 109 ? 17.555 11.773 18.641 1.000 53.711 106 LEU A O 1
ATOM 852 N N . SER A 1 110 ? 17.904 12.692 20.675 1.000 40.292 107 SER A N 1
ATOM 853 C CA . SER A 1 110 ? 16.523 12.608 21.113 1.000 38.729 107 SER A CA 1
ATOM 854 C C . SER A 1 110 ? 15.728 13.708 20.425 1.000 41.248 107 SER A C 1
ATOM 855 O O . SER A 1 110 ? 16.313 14.644 19.884 1.000 33.360 107 SER A O 1
ATOM 858 N N . GLN A 1 111 ? 14.398 13.608 20.485 1.000 44.445 108 GLN A N 1
ATOM 859 C CA . GLN A 1 111 ? 13.552 14.621 19.877 1.000 45.001 108 GLN A CA 1
ATOM 860 C C . GLN A 1 111 ? 13.860 15.974 20.514 1.000 40.957 108 GLN A C 1
ATOM 861 O O . GLN A 1 111 ? 13.936 16.981 19.812 1.000 36.659 108 GLN A O 1
ATOM 867 N N . HIS A 1 112 ? 14.065 15.986 21.838 1.000 37.289 109 HIS A N 1
ATOM 868 C CA . HIS A 1 112 ? 14.296 17.237 22.537 1.000 36.301 109 HIS A CA 1
ATOM 869 C C . HIS A 1 112 ? 15.668 17.797 22.151 1.000 30.362 109 HIS A C 1
ATOM 870 O O . HIS A 1 112 ? 15.780 18.995 21.885 1.000 28.908 109 HIS A O 1
ATOM 877 N N . GLN A 1 113 ? 16.688 16.928 22.079 1.000 27.695 110 GLN A N 1
ATOM 878 C CA . GLN A 1 113 ? 18.009 17.330 21.612 1.000 29.064 110 GLN A CA 1
ATOM 879 C C . GLN A 1 113 ? 17.925 17.874 20.188 1.000 25.076 110 GLN A C 1
ATOM 880 O O . GLN A 1 113 ? 18.476 18.936 19.895 1.000 23.526 110 GLN A O 1
ATOM 886 N N . ALA A 1 114 ? 17.215 17.156 19.304 1.000 23.560 111 ALA A N 1
ATOM 887 C CA . ALA A 1 114 ? 17.152 17.553 17.906 1.000 23.020 111 ALA A CA 1
ATOM 888 C C . ALA A 1 114 ? 16.477 18.913 17.752 1.000 20.542 111 ALA A C 1
ATOM 889 O O . ALA A 1 114 ? 16.947 19.765 16.997 1.000 20.305 111 ALA A O 1
ATOM 891 N N . ILE A 1 115 ? 15.341 19.090 18.431 1.000 22.878 112 ILE A N 1
ATOM 892 C CA . ILE A 1 115 ? 14.547 20.291 18.274 1.000 23.450 112 ILE A CA 1
ATOM 893 C C . ILE A 1 115 ? 15.309 21.495 18.815 1.000 21.629 112 ILE A C 1
ATOM 894 O O . ILE A 1 115 ? 15.269 22.561 18.207 1.000 19.148 112 ILE A O 1
ATOM 899 N N . GLY A 1 116 ? 16.020 21.301 19.930 1.000 20.804 113 GLY A N 1
ATOM 900 C CA . GLY A 1 116 ? 16.894 22.328 20.477 1.000 23.366 113 GLY A CA 1
ATOM 901 C C . GLY A 1 116 ? 17.886 22.852 19.442 1.000 20.008 113 GLY A C 1
ATOM 902 O O . GLY A 1 116 ? 18.038 24.063 19.284 1.000 19.139 113 GLY A O 1
ATOM 903 N N . LEU A 1 117 ? 18.536 21.941 18.714 1.000 20.617 114 LEU A N 1
ATOM 904 C CA . LEU A 1 117 ? 19.516 22.323 17.710 1.000 19.649 114 LEU A CA 1
ATOM 905 C C . LEU A 1 117 ? 18.818 23.041 16.554 1.000 19.446 114 LEU A C 1
ATOM 906 O O . LEU A 1 117 ? 19.342 24.007 16.023 1.000 17.304 114 LEU A O 1
ATOM 911 N N . VAL A 1 118 ? 17.632 22.574 16.161 1.000 19.182 115 VAL A N 1
ATOM 912 C CA . VAL A 1 118 ? 16.919 23.216 15.068 1.000 18.300 115 VAL A CA 1
ATOM 913 C C . VAL A 1 118 ? 16.553 24.642 15.473 1.000 15.421 115 VAL A C 1
ATOM 914 O O . VAL A 1 118 ? 16.716 25.580 14.688 1.000 17.416 115 VAL A O 1
ATOM 918 N N . GLY A 1 119 ? 16.101 24.809 16.715 1.000 16.386 116 GLY A N 1
ATOM 919 C CA . GLY A 1 119 ? 15.765 26.126 17.229 1.000 16.023 116 GLY A CA 1
ATOM 920 C C . GLY A 1 119 ? 16.976 27.056 17.228 1.000 16.224 116 GLY A C 1
ATOM 921 O O . GLY A 1 119 ? 16.857 28.212 16.838 1.000 17.029 116 GLY A O 1
ATOM 922 N N . THR A 1 120 ? 18.149 26.5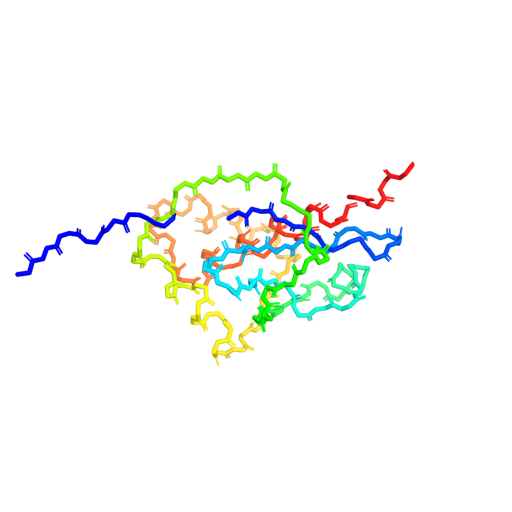29 17.609 1.000 16.636 117 THR A N 1
ATOM 923 C CA . THR A 1 120 ? 19.371 27.327 17.605 1.000 17.587 117 THR A CA 1
ATOM 924 C C . THR A 1 120 ? 19.684 27.819 16.194 1.000 16.249 117 THR A C 1
ATOM 925 O O . THR A 1 120 ? 20.075 28.967 15.990 1.000 18.363 117 THR A O 1
ATOM 929 N N . ILE A 1 121 ? 19.530 26.938 15.206 1.000 16.437 118 ILE A N 1
ATOM 930 C CA . ILE A 1 121 ? 19.765 27.306 13.823 1.000 15.658 118 ILE A CA 1
ATOM 931 C C . ILE A 1 121 ? 18.832 28.442 13.386 1.000 16.444 118 ILE A C 1
ATOM 932 O O . ILE A 1 121 ? 19.287 29.394 12.756 1.000 16.781 118 ILE A O 1
ATOM 937 N N . LEU A 1 122 ? 17.537 28.359 13.718 1.000 15.872 119 LEU A N 1
ATOM 938 C CA . LEU A 1 122 ? 16.591 29.410 13.349 1.000 16.654 119 LEU A CA 1
ATOM 939 C C . LEU A 1 122 ? 16.934 30.723 14.051 1.000 17.302 119 LEU A C 1
ATOM 940 O O . LEU A 1 122 ? 16.838 31.805 13.458 1.000 16.399 119 LEU A O 1
ATOM 945 N N . LEU A 1 123 ? 17.362 30.637 15.311 1.000 16.389 120 LEU A N 1
ATOM 946 C CA . LEU A 1 123 ? 17.786 31.832 16.006 1.000 17.554 120 LEU A CA 1
ATOM 947 C C . LEU A 1 123 ? 19.026 32.417 15.325 1.000 17.254 120 LEU A C 1
ATOM 948 O O . LEU A 1 123 ? 19.071 33.613 15.121 1.000 18.675 120 LEU A O 1
ATOM 953 N N . THR A 1 124 ? 20.025 31.580 15.008 1.000 16.309 121 THR A N 1
ATOM 954 C CA . THR A 1 124 ? 21.270 32.057 14.405 1.000 19.978 121 THR A CA 1
ATOM 955 C C . THR A 1 124 ? 20.995 32.805 13.105 1.000 17.509 121 THR A C 1
ATOM 956 O O . THR A 1 124 ? 21.574 33.863 12.851 1.000 17.926 121 THR A O 1
ATOM 960 N N . ALA A 1 125 ? 20.097 32.244 12.296 1.000 18.494 122 ALA A N 1
ATOM 961 C CA . ALA A 1 125 ? 19.678 32.827 11.029 1.000 18.468 122 ALA A CA 1
ATOM 962 C C . ALA A 1 125 ? 19.032 34.197 11.237 1.000 19.385 122 ALA A C 1
ATOM 963 O O . ALA A 1 125 ? 19.383 35.169 10.573 1.000 20.723 122 ALA A O 1
ATOM 965 N N . GLY A 1 126 ? 18.077 34.273 12.170 1.000 19.505 123 GLY A N 1
ATOM 966 C CA . GLY A 1 126 ? 17.485 35.551 12.537 1.000 19.984 123 GLY A CA 1
ATOM 967 C C . GLY A 1 126 ? 18.524 36.576 12.988 1.000 21.443 123 GLY A C 1
ATOM 968 O O . GLY A 1 126 ? 18.509 37.723 12.540 1.000 21.485 123 GLY A O 1
ATOM 969 N N . LEU A 1 127 ? 19.453 36.168 13.863 1.000 21.045 124 LEU A N 1
ATOM 970 C CA . LEU A 1 127 ? 20.446 37.112 14.356 1.000 21.564 124 LEU A CA 1
ATOM 971 C C . LEU A 1 127 ? 21.365 37.578 13.231 1.000 22.511 124 LEU A C 1
ATOM 972 O O . LEU A 1 127 ? 21.675 38.769 13.155 1.000 21.684 124 LEU A O 1
ATOM 985 N N . SER A 1 129 ? 20.630 38.000 10.247 1.000 22.611 126 SER A N 1
ATOM 986 C CA . SER A 1 129 ? 19.867 38.924 9.425 1.000 24.745 126 SER A CA 1
ATOM 987 C C . SER A 1 129 ? 19.839 40.340 10.011 1.000 26.144 126 SER A C 1
ATOM 988 O O . SER A 1 129 ? 19.448 41.282 9.318 1.000 27.527 126 SER A O 1
ATOM 991 N N . THR A 1 130 ? 20.253 40.514 11.273 1.000 26.480 127 THR A N 1
ATOM 992 C CA . THR A 1 130 ? 20.211 41.827 11.897 1.000 29.969 127 THR A CA 1
ATOM 993 C C . THR A 1 130 ? 21.470 42.639 11.596 1.000 34.373 127 THR A C 1
ATOM 994 O O . THR A 1 130 ? 21.542 43.808 11.971 1.000 35.529 127 THR A O 1
ATOM 998 N N . ILE A 1 131 ? 22.463 42.012 10.959 1.000 34.348 128 ILE A N 1
ATOM 999 C CA . ILE A 1 131 ? 23.704 42.683 10.613 1.000 39.337 128 ILE A CA 1
ATOM 1000 C C . ILE A 1 131 ? 23.491 43.410 9.290 1.000 45.916 128 ILE A C 1
ATOM 1001 O O . ILE A 1 131 ? 23.574 42.795 8.230 1.000 46.945 128 ILE A O 1
ATOM 1006 N N . LYS A 1 132 ? 23.183 44.707 9.376 1.000 56.100 129 LYS A N 1
ATOM 1007 C CA . LYS A 1 132 ? 22.948 45.531 8.201 1.000 62.820 129 LYS A CA 1
ATOM 1008 C C . LYS A 1 132 ? 24.199 46.371 7.926 1.000 64.132 129 LYS A C 1
ATOM 1009 O O . LYS A 1 132 ? 25.145 46.259 8.731 1.000 66.395 129 LYS A O 1
#

Solvent-accessible surface area: 7952 Å² total

GO terms:
  GO:0044162 host cell cytoplasmic vesicle membrane (C, EXP)
  GO:0044167 host cell endoplasmic reticulum membrane (C, EXP)
  GO:0044178 host cell Golgi membrane (C, EXP)
  GO:0030430 host cell cytoplasm (C, EXP)

Radius of gyration: 14.75 Å; Cα contacts (8 Å, |Δi|>4): 178; chains: 1; bounding box: 30×46×28 Å

Sequence (123 aa):
GQQPQNRKLAYLDRGFFYKHYGIIVGDHVYQLDSDDIFKTALTGKAKFTKTKLTSDWVIEEECELDYFRIKYLESAVDSEHIFSVDKNCETIAKDIFGTHTLSQHQAIGLVGTILLTAGLSTIK

=== Feature glossary ===
The record interleaves many kinds of information about one protein. Here is each kind framed as the ques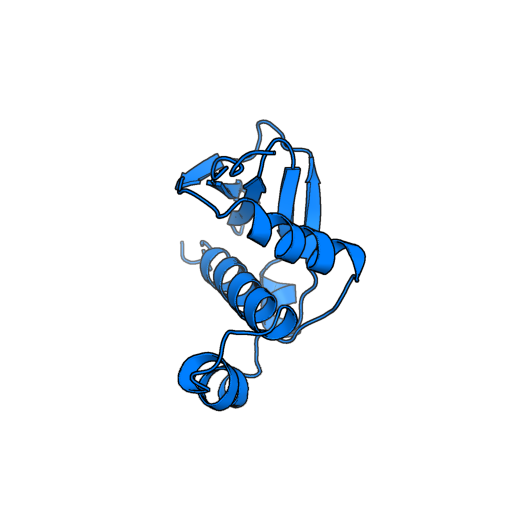tion it answers.

Q: Are the domains correctly placed relative to each other?
A: Predicted aligned error is AlphaFold's pairwise confidence. Unlike pLDDT (per-residue), PAE is per-residue-pair and captures whether two parts of the structure are correctly placed relative to each other. Units are ångströms of expected positional error.

Q: Which residues are in helices, strands, or loops?
A: Eight-state secondary structure (DSSP): H is the canonical α-helix, G the tighter 3₁₀-helix, I the wider π-helix; E/B are β-structure, T and S are turns and bends, and '-' is everything else. DSSP derives these from the pattern of main-chain N–H···O=C hydrogen bonds, not from the sequence.

Q: What if only a Cα trace is available?
A: P-SEA three-state annotation labels each residue as helix, strand, or coil based purely on the geometry of the Cα trace. It serves as a fallback when the full backbone (and thus DSSP) is unavailable.

Q: What are the backbone torsion angles?
A: φ (phi) and ψ (psi) are the two rotatable backbone dihedrals per residue: φ is the C(i-1)–N–Cα–C torsion, ψ is the N–Cα–C–N(i+1) torsion, both in degrees on (−180°, 180°]. α-helical residues cluster near (−60°, −45°); β-strand residues near (−120°, +130°). A Ramachandran plot is simply a scatter of (φ, ψ) for every residue.

Q: What known structures does this most resemble?
A: Structural nearest neighbors (via Foldseek easy-search vs the PDB). Reported per hit: target PDB id, E-value, and alignment TM-score. A TM-score above ~0.5 is the conventional threshold for 'same fold'.

Q: What family and function is it annotated with?
A: Database cross-references. InterPro integrates a dozen domain/family signature databases into unified entries with residue-range hits. GO terms attach function/process/location labels with evidence codes. CATH codes position the fold in a four-level structural taxonomy. Organism is the NCBI-taxonomy species name.

Q: Which residues are buried vs exposed?
A: Solvent accessibility: the surface area of each residue that a 1.4 Å water probe can touch, in Å². When only backbone ato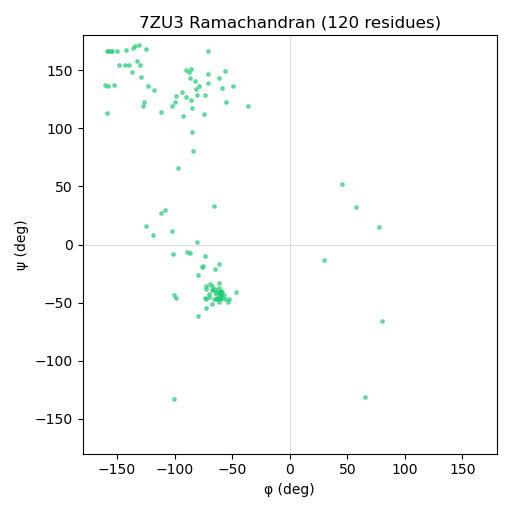ms are present the absolute values are lower than full-atom SASA (side chains contribute most of the area) and are flagged as backbone-only.

Q: What do the diagnostic plots show?
A: Three diagnostic plots accompany the record. The Cα contact map visualizes the tertiary structure as a 2D adjacency matrix (8 Å cutoff, sequence-local contacts suppressed). The Ramachandran plot shows the distribution of backbone (φ, ψ) torsions, with points in the α and β basins reflecting secondary structure content. The PAE plot shows AlphaFold's inter-residue confidence as a color matrix.

Q: What is the amino-acid chain?
A: The amino-acid sequence is the protein's primary structure: the linear order of residues from the N-terminus to the C-terminus, written in one-letter code. Everything else here — the 3D coordinates, the secondary structure, the domain annotations — is ultimately a consequence of this string.

Q: What do the rendered images show?
A: The six renders are orthographic views along the three Cartesian axes in both directions. Representation (cartoon, sticks, or surface) and color scheme (sequence-rainbow or by-chain) vary across proteins so the training set covers all the common visualization conventions.

Q: Where is each backbone atom in 3D?
A: The mmCIF table is the protein's shape written out atom by atom. For each backbone N, Cα, C, and carbonyl O, it records an (x, y, z) coordinate triple in Å plus the residue type, chain letter, and residue number.

Q: How mobile is each atom in the crystal?
A: For experimental (PDB) structures, the B-factor (temperature factor) quantifies the positional spread of each atom in the crystal — a combination of thermal vibration and static disorder — in units of Å². High B-factors mark flexible loops or poorly resolved regions; low B-factors mark the rigid, well-ordered core.

Q: How big and how compact is the whole molecule?
A: Three whole-structure scalars: the radius of gyration (RMS distance of Cα from centroid, in Å), the count of Cα–Cα contacts (pairs closer than 8 Å and separated by more than four residues in sequence — i.e. tertiary, not local, contacts), and the bounding-box dimensions. Together they distinguish compact globular folds from extended fibres or disordered chains.

Q: What does the local fold look like, residue by residue?
A: A 3Di character summarizes, for each residue, the relative orientation of the Cα frame of its nearest spatial neighbor. Because it encodes fold topology rather than chemistry, 3Di alignments detect remote structural similarity that sequence alignment misses.

Q: How confident is the AlphaFold model at each residue?
A: For AlphaFold models, the B-factor field carries pLDDT — the model's own estimate of local accuracy on a 0–100 scale. Regions with pLDDT<50 should be treated as essentially unmodeled; they often correspond to intrinsically disordered segments.